Protein AF-A0A7C1V173-F1 (afdb_monomer_lite)

pLDDT: mean 84.06, std 14.52, range [55.88, 98.38]

Secondary structure (DSSP, 8-state):
-HHHHHHHHHHHHHHHHHHHHHHHSSS--GGGG-------------PPP------PPPPPHHHHHHHHHHHH--PPP--HHHHHHHHH---TT--S-S-TT-S--PPTT-EEEEEEEETTTTEEEEEEEEEEEE-SS-EEEEETT----HHHHHHHH--

Structure (mmCIF, N/CA/C/O backbone):
data_AF-A0A7C1V173-F1
#
_entry.id   AF-A0A7C1V173-F1
#
loop_
_atom_site.group_PDB
_atom_site.id
_atom_site.type_symbol
_atom_site.label_atom_id
_atom_site.label_alt_id
_atom_site.label_comp_id
_atom_site.label_asym_id
_atom_site.label_entity_id
_atom_site.label_seq_id
_atom_site.pdbx_PDB_ins_code
_atom_site.Cartn_x
_atom_site.Cartn_y
_atom_site.Cartn_z
_atom_site.occupancy
_atom_site.B_iso_or_equiv
_atom_site.auth_seq_id
_atom_site.auth_comp_id
_atom_site.auth_asym_id
_atom_site.auth_atom_id
_atom_site.pdbx_PDB_model_num
ATOM 1 N N . MET A 1 1 ? 77.952 -11.961 24.320 1.00 55.88 1 MET A N 1
ATOM 2 C CA . MET A 1 1 ? 77.661 -13.359 24.727 1.00 55.88 1 MET A CA 1
ATOM 3 C C . MET A 1 1 ? 76.974 -13.502 26.095 1.00 55.88 1 MET A C 1
ATOM 5 O O . MET A 1 1 ? 76.261 -14.477 26.267 1.00 55.88 1 MET A O 1
ATOM 9 N N . LYS A 1 2 ? 77.103 -12.564 27.054 1.00 56.09 2 LYS A N 1
ATOM 10 C CA . LYS A 1 2 ? 76.486 -12.698 28.398 1.00 56.09 2 LYS A CA 1
ATOM 11 C C . LYS A 1 2 ? 74.969 -12.412 28.459 1.00 56.09 2 LYS A C 1
ATOM 13 O O . LYS A 1 2 ? 74.276 -13.028 29.256 1.00 56.09 2 LYS A O 1
ATOM 18 N N . ALA A 1 3 ? 74.435 -11.548 27.589 1.00 58.59 3 ALA A N 1
ATOM 19 C CA . ALA A 1 3 ? 73.012 -11.173 27.605 1.00 58.59 3 ALA A CA 1
ATOM 20 C C . ALA A 1 3 ? 72.061 -12.292 27.122 1.00 58.59 3 ALA A C 1
ATOM 22 O O . ALA A 1 3 ? 70.996 -12.487 27.697 1.00 58.59 3 ALA A O 1
ATOM 23 N N . SER A 1 4 ? 72.466 -13.083 26.120 1.00 57.84 4 SER A N 1
ATOM 24 C CA . SER A 1 4 ? 71.651 -14.195 25.596 1.00 57.84 4 SER A CA 1
ATOM 25 C C . SER A 1 4 ? 71.553 -15.373 26.573 1.00 57.84 4 SER A C 1
ATOM 27 O O . SER A 1 4 ? 70.534 -16.058 26.604 1.00 57.84 4 SER A O 1
ATOM 29 N N . ALA A 1 5 ? 72.591 -15.602 27.384 1.00 64.06 5 ALA A N 1
ATOM 30 C CA . ALA A 1 5 ? 72.581 -16.622 28.434 1.00 64.06 5 ALA A CA 1
ATOM 31 C C . ALA A 1 5 ? 71.683 -16.215 29.618 1.00 64.06 5 ALA A C 1
ATOM 33 O O . ALA A 1 5 ? 70.994 -17.049 30.192 1.00 64.06 5 ALA A O 1
ATOM 34 N N . PHE A 1 6 ? 71.630 -14.919 29.944 1.00 69.94 6 PHE A N 1
ATOM 35 C CA . PHE A 1 6 ? 70.730 -14.398 30.976 1.00 69.94 6 PHE A CA 1
ATOM 36 C C . PHE A 1 6 ? 69.257 -14.448 30.554 1.00 69.94 6 PHE A C 1
ATOM 38 O O . PHE A 1 6 ? 68.409 -14.842 31.348 1.00 69.94 6 PHE A O 1
ATOM 45 N N . LEU A 1 7 ? 68.951 -14.104 29.300 1.00 68.75 7 LEU A N 1
ATOM 46 C CA . LEU A 1 7 ? 67.581 -14.153 28.777 1.00 68.75 7 LEU A CA 1
ATOM 47 C C . LEU A 1 7 ? 67.040 -15.585 28.678 1.00 68.75 7 LEU A C 1
ATOM 49 O O . LEU A 1 7 ? 65.879 -15.826 28.997 1.00 68.75 7 LEU A O 1
ATOM 53 N N . THR A 1 8 ? 67.884 -16.546 28.298 1.00 75.19 8 THR A N 1
ATOM 54 C CA . THR A 1 8 ? 67.498 -17.966 28.261 1.00 75.19 8 THR A CA 1
ATOM 55 C C . THR A 1 8 ? 67.319 -18.546 29.663 1.00 75.19 8 THR A C 1
ATOM 57 O O . THR A 1 8 ? 66.333 -19.238 29.903 1.00 75.19 8 THR A O 1
ATOM 60 N N . ALA A 1 9 ? 68.186 -18.199 30.620 1.00 76.75 9 ALA A N 1
ATOM 61 C CA . ALA A 1 9 ? 68.016 -18.600 32.017 1.00 76.75 9 ALA A CA 1
ATOM 62 C C . ALA A 1 9 ? 66.721 -18.038 32.636 1.00 76.75 9 ALA A C 1
ATOM 64 O O . ALA A 1 9 ? 66.019 -18.752 33.351 1.00 76.75 9 ALA A O 1
ATOM 65 N N . LEU A 1 10 ? 66.367 -16.787 32.322 1.00 77.31 10 LEU A N 1
ATOM 66 C CA . LEU A 1 10 ? 65.161 -16.141 32.843 1.00 77.31 10 LEU A CA 1
ATOM 67 C C . LEU A 1 10 ? 63.877 -16.714 32.221 1.00 77.31 10 LEU A C 1
ATOM 69 O O . LEU A 1 10 ? 62.883 -16.888 32.922 1.00 77.31 10 LEU A O 1
ATOM 73 N N . ALA A 1 11 ? 63.918 -17.082 30.937 1.00 77.44 11 ALA A N 1
ATOM 74 C CA . ALA A 1 11 ? 62.809 -17.754 30.262 1.00 77.44 11 ALA A CA 1
ATOM 75 C C . ALA A 1 11 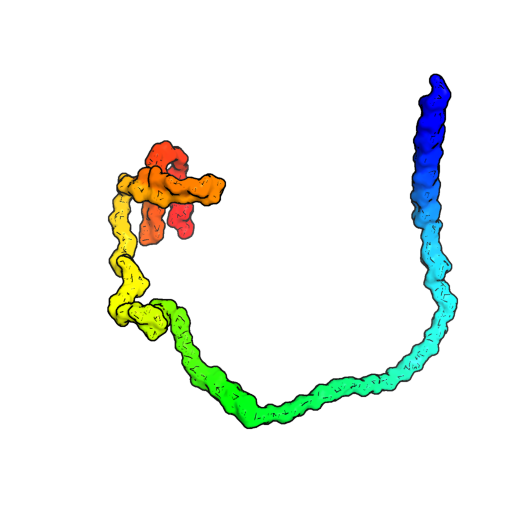? 62.565 -19.173 30.809 1.00 77.44 11 ALA A C 1
ATOM 77 O O . ALA A 1 11 ? 61.418 -19.553 31.036 1.00 77.44 11 ALA A O 1
ATOM 78 N N . ILE A 1 12 ? 63.630 -19.938 31.079 1.00 78.25 12 ILE A N 1
ATOM 79 C CA . ILE A 1 12 ? 63.520 -21.284 31.667 1.00 78.25 12 ILE A CA 1
ATOM 80 C C . ILE A 1 12 ? 62.986 -21.204 33.104 1.00 78.25 12 ILE A C 1
ATOM 82 O O . ILE A 1 12 ? 62.131 -22.005 33.472 1.00 78.25 12 ILE A O 1
ATOM 86 N N . LEU A 1 13 ? 63.422 -20.214 33.893 1.00 75.00 13 LEU A N 1
ATOM 87 C CA . LEU A 1 13 ? 62.926 -19.987 35.255 1.00 75.00 13 LEU A CA 1
ATOM 88 C C . LEU A 1 13 ? 61.426 -19.654 35.282 1.00 75.00 13 LEU A C 1
ATOM 90 O O . LEU A 1 13 ? 60.698 -20.150 36.137 1.00 75.00 13 LEU A O 1
ATOM 94 N N . PHE A 1 14 ? 60.950 -18.839 34.337 1.00 71.88 14 PHE A N 1
ATOM 95 C CA . PHE A 1 14 ? 59.524 -18.523 34.231 1.00 71.88 14 PHE A CA 1
ATOM 96 C C . PHE A 1 14 ? 58.690 -19.741 33.818 1.00 71.88 14 PHE A C 1
ATOM 98 O O . PHE A 1 14 ? 57.596 -19.944 34.345 1.00 71.88 14 PHE A O 1
ATOM 105 N N . LEU A 1 15 ? 59.216 -20.579 32.919 1.00 71.81 15 LEU A N 1
ATOM 106 C CA . LEU A 1 15 ? 58.528 -21.784 32.456 1.00 71.81 15 LEU A CA 1
ATOM 107 C C . LEU A 1 15 ? 58.409 -22.842 33.568 1.00 71.81 15 LEU A C 1
ATOM 109 O O . LEU A 1 15 ? 57.380 -23.506 33.682 1.00 71.81 15 LEU A O 1
ATOM 113 N N . THR A 1 16 ? 59.433 -22.983 34.418 1.00 68.81 16 THR A N 1
ATOM 114 C CA . THR A 1 16 ? 59.406 -23.918 35.554 1.00 68.81 16 THR A CA 1
ATOM 115 C C . THR A 1 16 ? 58.534 -23.414 36.702 1.00 68.81 16 THR A C 1
ATOM 117 O O . THR A 1 16 ? 57.807 -24.218 37.285 1.00 68.81 16 THR A O 1
ATOM 120 N N . LEU A 1 17 ? 58.514 -22.103 36.983 1.00 70.12 17 LEU A N 1
ATOM 121 C CA . LEU A 1 17 ? 57.585 -21.518 37.961 1.00 70.12 17 LEU A CA 1
ATOM 122 C C . LEU A 1 17 ? 56.121 -21.681 37.530 1.00 70.12 17 LEU A C 1
ATOM 124 O O . LEU A 1 17 ? 55.285 -22.065 38.345 1.00 70.12 17 LEU A O 1
ATOM 128 N N . ALA A 1 18 ? 55.818 -21.453 36.248 1.00 70.56 18 ALA A N 1
ATOM 129 C CA . ALA A 1 18 ? 54.473 -21.645 35.708 1.00 70.56 18 ALA A CA 1
ATOM 130 C C . ALA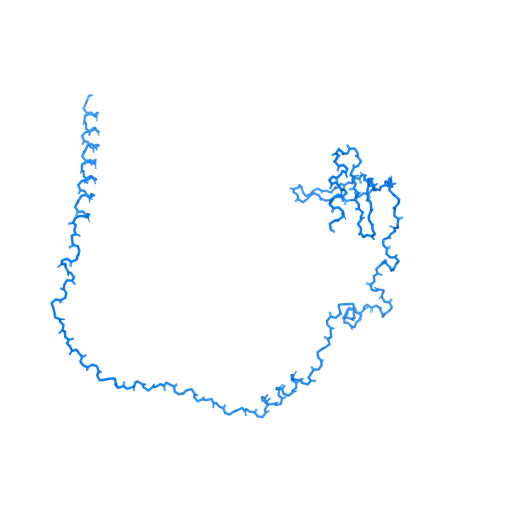 A 1 18 ? 54.028 -23.119 35.785 1.00 70.56 18 ALA A C 1
ATOM 132 O O . ALA A 1 18 ? 52.898 -23.406 36.174 1.00 70.56 18 ALA A O 1
ATOM 133 N N . CYS A 1 19 ? 54.929 -24.062 35.494 1.00 68.31 19 CYS A N 1
ATOM 134 C CA . CYS A 1 19 ? 54.637 -25.498 35.545 1.00 68.31 19 CYS A CA 1
ATOM 135 C C . CYS A 1 19 ? 54.464 -26.030 36.987 1.00 68.31 19 CYS A C 1
ATOM 137 O O . CYS A 1 19 ? 53.582 -26.853 37.251 1.00 68.31 19 CYS A O 1
ATOM 139 N N . CYS A 1 20 ? 55.240 -25.517 37.951 1.00 65.38 20 CYS A N 1
ATOM 140 C CA . CYS A 1 20 ? 55.072 -25.847 39.372 1.00 65.38 20 CYS A CA 1
ATOM 141 C C . CYS A 1 20 ? 53.760 -25.296 39.960 1.00 65.38 20 CYS A C 1
ATOM 143 O O . CYS A 1 20 ? 53.128 -25.972 40.770 1.00 65.38 20 CYS A O 1
ATOM 145 N N . CYS A 1 21 ? 53.296 -24.115 39.533 1.00 61.88 21 CYS A N 1
ATOM 146 C CA . CYS A 1 21 ? 52.018 -23.566 40.001 1.00 61.88 21 CYS A CA 1
ATOM 147 C C . CYS A 1 21 ? 50.799 -24.372 39.515 1.00 61.88 21 CYS A C 1
ATOM 149 O O . CYS A 1 21 ? 49.826 -24.505 40.255 1.00 61.88 21 CYS A O 1
ATOM 151 N N . CYS A 1 22 ? 50.846 -24.958 38.315 1.00 59.44 22 CYS A N 1
ATOM 152 C CA . CYS A 1 22 ? 49.721 -25.732 37.772 1.00 59.44 22 CYS A CA 1
ATOM 153 C C . CYS A 1 22 ? 49.567 -27.133 38.392 1.00 59.44 22 CYS A C 1
ATOM 155 O O . CYS A 1 22 ? 48.470 -27.691 38.379 1.00 59.44 22 CYS A O 1
ATOM 157 N N . THR A 1 23 ? 50.637 -27.707 38.945 1.00 60.03 23 THR A N 1
ATOM 158 C CA . THR A 1 23 ? 50.619 -29.063 39.529 1.00 60.03 23 THR A CA 1
ATOM 159 C C . THR A 1 23 ? 50.309 -29.077 41.027 1.00 60.03 23 THR A C 1
ATOM 161 O O . THR A 1 23 ? 49.778 -30.070 41.524 1.00 60.03 23 THR A O 1
ATOM 164 N N . TRP A 1 24 ? 50.577 -27.978 41.742 1.00 57.09 24 TRP A N 1
ATOM 165 C CA . TRP A 1 24 ? 50.280 -27.853 43.176 1.00 57.09 24 TRP A CA 1
ATOM 166 C C . TRP A 1 24 ? 48.824 -27.467 43.475 1.00 57.09 24 TRP A C 1
ATOM 168 O O . TRP A 1 24 ? 48.275 -27.920 44.473 1.00 57.09 24 TRP A O 1
ATOM 178 N N . LEU A 1 25 ? 48.170 -26.680 42.613 1.00 56.31 25 LEU A N 1
ATOM 179 C CA . LEU A 1 25 ? 46.776 -26.257 42.831 1.00 56.31 25 LEU A CA 1
ATOM 180 C C . LEU A 1 25 ? 45.730 -27.294 42.394 1.00 56.31 25 LEU A C 1
ATOM 182 O O . LEU A 1 25 ? 44.584 -27.211 42.818 1.00 56.31 25 LEU A O 1
ATOM 186 N N . THR A 1 26 ? 46.102 -28.274 41.566 1.00 57.25 26 THR A N 1
ATOM 187 C CA . THR A 1 26 ? 45.173 -29.293 41.039 1.00 57.25 26 THR A CA 1
ATOM 188 C C . THR A 1 26 ? 45.124 -30.578 41.866 1.00 57.25 26 THR A C 1
ATOM 190 O O . THR A 1 26 ? 44.193 -31.357 41.703 1.00 57.25 26 THR A O 1
ATOM 193 N N . ASN A 1 27 ? 46.082 -30.787 42.776 1.00 59.84 27 ASN A N 1
ATOM 194 C CA . ASN A 1 27 ? 46.104 -31.917 43.717 1.00 59.84 27 ASN A CA 1
ATOM 195 C C . ASN A 1 27 ? 45.810 -31.494 45.165 1.00 59.84 27 ASN A C 1
ATOM 197 O O . ASN A 1 27 ? 46.096 -32.237 46.105 1.00 59.84 27 ASN A O 1
ATOM 201 N N . PHE A 1 28 ? 45.266 -30.292 45.366 1.00 61.50 28 PHE A N 1
ATOM 202 C CA . PHE A 1 28 ? 44.767 -29.890 46.672 1.00 61.50 28 PHE A CA 1
ATOM 203 C C . PHE A 1 28 ? 43.387 -30.523 46.871 1.00 61.50 28 PHE A C 1
ATOM 205 O O . PHE A 1 28 ? 42.387 -30.047 46.336 1.00 61.50 28 PHE A O 1
ATOM 212 N N . ASP A 1 29 ? 43.363 -31.639 47.594 1.00 64.25 29 ASP A N 1
ATOM 213 C CA . ASP A 1 29 ? 42.157 -32.397 47.920 1.00 64.25 29 ASP A CA 1
ATOM 214 C C . ASP A 1 29 ? 41.285 -31.604 48.908 1.00 64.25 29 ASP A C 1
ATOM 216 O O . ASP A 1 29 ? 41.403 -31.722 50.132 1.00 64.25 29 ASP A O 1
ATOM 220 N N . TRP A 1 30 ? 40.460 -30.713 48.352 1.00 56.84 30 TRP A N 1
ATOM 221 C CA . TRP A 1 30 ? 39.591 -29.808 49.103 1.00 56.84 30 TRP A CA 1
ATOM 222 C C . TRP A 1 30 ? 38.540 -30.573 49.919 1.00 56.84 30 TRP A C 1
ATOM 224 O O . TRP A 1 30 ? 38.081 -30.056 50.934 1.00 56.84 30 TRP A O 1
ATOM 234 N N . GLU A 1 31 ? 38.206 -31.814 49.543 1.00 59.50 31 GLU A N 1
ATOM 235 C CA . GLU A 1 31 ? 37.186 -32.623 50.222 1.00 59.50 31 GLU A CA 1
ATOM 236 C C . GLU A 1 31 ? 37.616 -33.079 51.621 1.00 59.50 31 GLU A C 1
ATOM 238 O O . GLU A 1 31 ? 36.787 -33.168 52.524 1.00 59.50 31 GLU A O 1
ATOM 243 N N . ARG A 1 32 ? 38.923 -33.238 51.867 1.00 62.16 32 ARG A N 1
ATOM 244 C CA . ARG A 1 32 ? 39.448 -33.595 53.196 1.00 62.16 32 ARG A CA 1
ATOM 245 C C . ARG A 1 32 ? 39.289 -32.482 54.238 1.00 62.16 32 ARG A C 1
ATOM 247 O O . ARG A 1 32 ? 39.319 -32.753 55.436 1.00 62.16 32 ARG A O 1
ATOM 254 N N . PHE A 1 33 ? 39.145 -31.229 53.805 1.00 60.06 33 PHE A N 1
ATOM 255 C CA . PHE A 1 33 ? 38.960 -30.082 54.701 1.00 60.06 33 PHE A CA 1
ATOM 256 C C . PHE A 1 33 ? 37.493 -29.825 55.066 1.00 60.06 33 PHE A C 1
ATOM 258 O O . PHE A 1 33 ? 37.234 -29.018 55.958 1.00 60.06 33 PHE A O 1
ATOM 265 N N . VAL A 1 34 ? 36.547 -30.491 54.392 1.00 59.75 34 VAL A N 1
ATOM 266 C CA . VAL A 1 34 ? 35.103 -30.256 54.556 1.00 59.75 34 VAL A CA 1
ATOM 267 C C . VAL A 1 34 ? 34.360 -31.443 55.158 1.00 59.75 34 VAL A C 1
ATOM 269 O O . VAL A 1 34 ? 33.135 -31.450 55.113 1.00 59.75 34 VAL A O 1
ATOM 272 N N . GLU A 1 35 ? 35.043 -32.418 55.768 1.00 61.03 35 GLU A N 1
ATOM 273 C CA . GLU A 1 35 ? 34.351 -33.339 56.673 1.00 61.03 35 GLU A CA 1
ATOM 274 C C . GLU A 1 35 ? 33.903 -32.557 57.917 1.00 61.03 35 GLU A C 1
ATOM 276 O O . GLU A 1 35 ? 34.747 -32.144 58.724 1.00 61.03 35 GLU A O 1
ATOM 281 N N . PRO A 1 36 ? 32.593 -32.336 58.127 1.00 59.50 36 PRO A N 1
ATOM 282 C CA . PRO A 1 36 ? 32.139 -31.756 59.366 1.00 59.50 36 PRO A CA 1
ATOM 283 C C . PRO A 1 36 ? 32.136 -32.884 60.400 1.00 59.50 36 PRO A C 1
ATOM 285 O O . PRO A 1 36 ? 31.208 -33.688 60.481 1.00 59.50 36 PRO A O 1
ATOM 288 N N . LEU A 1 37 ? 33.181 -32.948 61.224 1.00 60.00 37 LEU A N 1
ATOM 289 C CA . LEU A 1 37 ? 33.044 -33.537 62.550 1.00 60.00 37 LEU A CA 1
ATOM 290 C C . LEU A 1 37 ? 32.055 -32.650 63.307 1.00 60.00 37 LEU A C 1
ATOM 292 O O . LEU A 1 37 ? 32.391 -31.515 63.628 1.00 60.00 37 LEU A O 1
ATOM 296 N N . VAL A 1 38 ? 30.861 -33.198 63.550 1.00 58.12 38 VAL A N 1
ATOM 297 C CA . VAL A 1 38 ? 29.767 -32.749 64.433 1.00 58.12 38 VAL A CA 1
ATOM 298 C C . VAL A 1 38 ? 28.451 -32.657 63.651 1.00 58.12 38 VAL A C 1
ATOM 300 O O . VAL A 1 38 ? 28.069 -31.628 63.102 1.00 58.12 38 VAL A O 1
ATOM 303 N N . THR A 1 39 ? 27.696 -33.750 63.680 1.00 56.44 39 THR A N 1
ATOM 304 C CA . THR A 1 39 ? 26.243 -33.726 63.503 1.00 56.44 39 THR A CA 1
ATOM 305 C C . THR A 1 39 ? 25.635 -33.239 64.822 1.00 56.44 39 THR A C 1
ATOM 307 O O . THR A 1 39 ? 25.417 -34.027 65.741 1.00 56.44 39 THR A O 1
ATOM 310 N N . VAL A 1 40 ? 25.395 -31.929 64.959 1.00 58.31 40 VAL A N 1
ATOM 311 C CA . VAL A 1 40 ? 24.459 -31.443 65.985 1.00 58.31 40 VAL A CA 1
ATOM 312 C C . VAL A 1 40 ? 23.065 -31.791 65.481 1.00 58.31 40 VAL A C 1
ATOM 314 O O . VAL A 1 40 ? 22.608 -31.232 64.488 1.00 58.31 40 VAL A O 1
ATOM 317 N N . VAL A 1 41 ? 22.384 -32.719 66.147 1.00 63.53 41 VAL A N 1
ATOM 318 C CA . VAL A 1 41 ? 20.939 -32.880 65.967 1.00 63.53 41 VAL A CA 1
ATOM 319 C C . VAL A 1 41 ? 20.288 -31.695 66.674 1.00 63.53 41 VAL A C 1
ATOM 321 O O . VAL A 1 41 ? 20.053 -31.731 67.880 1.00 63.53 41 VAL A O 1
ATOM 324 N N . VAL A 1 42 ? 20.088 -30.600 65.940 1.00 63.66 42 VAL A N 1
ATOM 325 C CA . VAL A 1 42 ? 19.217 -29.509 66.378 1.00 63.66 42 VAL A CA 1
ATOM 326 C C . VAL A 1 42 ? 17.797 -29.978 66.101 1.00 63.66 42 VAL A C 1
ATOM 328 O O . VAL A 1 42 ? 17.371 -30.063 64.953 1.00 63.66 42 VAL A O 1
ATOM 331 N N . GLU A 1 43 ? 17.078 -30.349 67.152 1.00 63.31 43 GLU A N 1
ATOM 332 C CA . GLU A 1 43 ? 15.641 -30.573 67.065 1.00 63.31 43 GLU A CA 1
ATOM 333 C C . GLU A 1 43 ? 14.975 -29.196 66.913 1.00 63.31 43 GLU A C 1
ATOM 335 O O . GLU A 1 43 ? 14.736 -28.482 67.889 1.00 63.31 43 GLU A O 1
ATOM 340 N N . GLU A 1 44 ? 14.771 -28.764 65.665 1.00 59.53 44 GLU A N 1
ATOM 341 C CA . GLU A 1 44 ? 14.050 -27.532 65.360 1.00 59.53 44 GLU A CA 1
ATOM 342 C C . GLU A 1 44 ? 12.591 -27.686 65.798 1.00 59.53 44 GLU A C 1
ATOM 344 O O . GLU A 1 44 ? 11.747 -28.240 65.096 1.00 59.53 44 GLU A O 1
ATOM 349 N N . THR A 1 45 ? 12.271 -27.170 66.983 1.00 63.22 45 THR A N 1
ATOM 350 C CA . THR A 1 45 ? 10.882 -26.887 67.335 1.00 63.22 45 THR A CA 1
ATOM 351 C C . THR A 1 45 ? 10.448 -25.695 66.489 1.00 63.22 45 THR A C 1
ATOM 353 O O . THR A 1 45 ? 10.751 -24.549 66.823 1.00 63.22 45 THR A O 1
ATOM 356 N N . THR A 1 46 ? 9.763 -25.960 65.374 1.00 58.12 46 THR A N 1
ATOM 357 C CA . THR A 1 46 ? 9.163 -24.939 64.508 1.00 58.12 46 THR A CA 1
ATOM 358 C C . THR A 1 46 ? 8.112 -24.156 65.296 1.00 58.12 46 THR A C 1
ATOM 360 O O . THR A 1 46 ? 6.932 -24.511 65.316 1.00 58.12 46 THR A O 1
ATOM 363 N N . THR A 1 47 ? 8.524 -23.091 65.980 1.00 70.12 47 THR A N 1
ATOM 364 C CA . THR A 1 47 ? 7.582 -22.064 66.428 1.00 70.12 47 THR A CA 1
ATOM 365 C C . THR A 1 47 ? 7.150 -21.318 65.168 1.00 70.12 47 THR A C 1
ATOM 367 O O . THR A 1 47 ? 8.019 -20.748 64.508 1.00 70.12 47 THR A O 1
ATOM 370 N N . PRO A 1 48 ? 5.866 -21.354 64.769 1.00 69.00 48 PRO A N 1
ATOM 371 C CA . PRO A 1 48 ? 5.433 -20.662 63.566 1.00 69.00 48 PRO A CA 1
ATOM 372 C C . PRO A 1 48 ? 5.684 -19.162 63.741 1.00 69.00 48 PRO A C 1
ATOM 374 O O . PRO A 1 48 ? 5.148 -18.533 64.654 1.00 69.00 48 PRO A O 1
ATOM 377 N N . GLU A 1 49 ? 6.522 -18.599 62.874 1.00 73.44 49 GLU A N 1
ATOM 378 C CA . GLU A 1 49 ? 6.688 -17.155 62.753 1.00 73.44 49 GLU A CA 1
ATOM 379 C C . GLU A 1 49 ? 5.326 -16.557 62.358 1.00 73.44 49 GLU A C 1
ATOM 381 O O . GLU A 1 49 ? 4.659 -17.106 61.469 1.00 73.44 49 GLU A O 1
ATOM 386 N N . PRO A 1 50 ? 4.842 -15.493 63.029 1.00 72.56 50 PRO A N 1
ATOM 387 C CA . PRO A 1 50 ? 3.541 -14.923 62.716 1.00 72.56 50 PRO A CA 1
ATOM 388 C C . PRO A 1 50 ? 3.547 -14.455 61.262 1.00 72.56 50 PRO A C 1
ATOM 390 O O . PRO A 1 50 ? 4.213 -13.486 60.904 1.00 72.56 50 PRO A O 1
ATOM 393 N N . THR A 1 51 ? 2.801 -15.161 60.413 1.00 76.44 51 THR A N 1
ATOM 394 C CA . THR A 1 51 ? 2.604 -14.760 59.022 1.00 76.44 51 THR A CA 1
ATOM 395 C C . THR A 1 51 ? 1.974 -13.368 59.029 1.00 76.44 51 THR A C 1
ATOM 397 O O . THR A 1 51 ? 0.937 -13.198 59.679 1.00 76.44 51 THR A O 1
ATOM 400 N N . PRO A 1 52 ? 2.558 -12.360 58.353 1.00 75.62 52 PRO A N 1
ATOM 401 C CA . PRO A 1 52 ? 1.956 -11.039 58.292 1.00 75.62 52 PRO A CA 1
ATOM 402 C C . PRO A 1 52 ? 0.564 -11.162 57.668 1.00 75.62 52 PRO A C 1
ATOM 404 O O . PRO A 1 52 ? 0.411 -11.502 56.494 1.00 75.62 52 PRO A O 1
ATOM 407 N N . VAL A 1 53 ? -0.466 -10.919 58.477 1.00 77.06 53 VAL A N 1
ATOM 408 C CA . VAL A 1 53 ? -1.846 -10.875 58.004 1.00 77.06 53 VAL A CA 1
ATOM 409 C C . VAL A 1 53 ? -2.010 -9.558 57.259 1.00 77.06 53 VAL A C 1
ATOM 411 O O . VAL A 1 53 ? -1.989 -8.484 57.856 1.00 77.06 53 VAL A O 1
ATOM 414 N N . VAL A 1 54 ? -2.144 -9.638 55.936 1.00 78.50 54 VAL A N 1
ATOM 415 C CA . VAL A 1 54 ? -2.497 -8.483 55.109 1.00 78.50 54 VAL A CA 1
ATOM 416 C C . VAL A 1 54 ? -3.959 -8.147 55.389 1.00 78.50 54 VAL A C 1
ATOM 418 O O . VAL A 1 54 ? -4.870 -8.742 54.810 1.00 78.50 54 VAL A O 1
ATOM 421 N N . THR A 1 55 ? -4.186 -7.206 56.302 1.00 79.50 55 THR A N 1
ATOM 422 C CA . THR A 1 55 ? -5.508 -6.624 56.528 1.00 79.50 55 THR A CA 1
ATOM 423 C C . THR A 1 55 ? -5.870 -5.794 55.303 1.00 79.50 55 THR A C 1
ATOM 425 O O . THR A 1 55 ? -5.278 -4.746 55.056 1.00 79.50 55 THR A O 1
ATOM 428 N N . ARG A 1 56 ? -6.816 -6.287 54.503 1.00 80.12 56 ARG A N 1
ATOM 429 C CA . ARG A 1 56 ? -7.404 -5.512 53.409 1.00 80.12 56 ARG A CA 1
ATOM 430 C C . ARG A 1 56 ? -8.518 -4.657 53.986 1.00 80.12 56 ARG A C 1
ATOM 432 O O . ARG A 1 56 ? -9.395 -5.183 54.671 1.00 80.12 56 ARG A O 1
ATOM 439 N N . GLU A 1 57 ? -8.473 -3.361 53.715 1.00 84.19 57 GLU A N 1
ATOM 440 C CA . GLU A 1 57 ? -9.620 -2.501 53.980 1.00 84.19 57 GLU A CA 1
ATOM 441 C C . GLU A 1 57 ? -10.825 -2.982 53.154 1.00 84.19 57 GLU A C 1
ATOM 443 O O . GLU A 1 57 ? -10.644 -3.524 52.055 1.00 84.19 57 GLU A O 1
ATOM 448 N N . PRO A 1 58 ? -12.053 -2.846 53.682 1.00 85.44 58 PRO A N 1
ATOM 449 C CA . PRO A 1 58 ? -13.249 -3.163 52.919 1.00 85.44 58 PRO A CA 1
ATOM 450 C C . PRO A 1 58 ? -13.313 -2.297 51.656 1.00 85.44 58 PRO A C 1
ATOM 452 O O . PRO A 1 58 ? -12.903 -1.136 51.659 1.00 85.44 58 PRO A O 1
ATOM 455 N N . VAL A 1 59 ? -13.834 -2.870 50.569 1.00 86.62 59 VAL A N 1
ATOM 456 C CA . VAL A 1 59 ? -14.037 -2.146 49.309 1.00 86.62 59 VAL A CA 1
ATO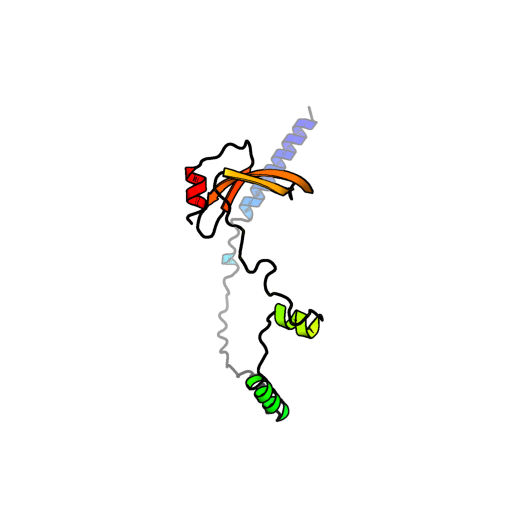M 457 C C . VAL A 1 59 ? -14.959 -0.957 49.578 1.00 86.62 59 VAL A C 1
ATOM 459 O O . VAL A 1 59 ? -16.061 -1.131 50.092 1.00 86.62 59 VAL A O 1
ATOM 462 N N . SER A 1 60 ? -14.484 0.251 49.273 1.00 91.00 60 SER A N 1
ATOM 463 C CA . SER A 1 60 ? -15.285 1.471 49.420 1.00 91.00 60 SER A CA 1
ATOM 464 C C . SER A 1 60 ? -16.412 1.524 48.387 1.00 91.00 60 SER A C 1
ATOM 466 O O . SER A 1 60 ? -16.251 1.023 47.274 1.00 91.00 60 SER A O 1
ATOM 468 N N . ASP A 1 61 ? -17.506 2.213 48.705 1.00 92.19 61 ASP A N 1
ATOM 469 C CA . ASP A 1 61 ? -18.625 2.411 47.772 1.00 92.19 61 ASP A CA 1
ATOM 470 C C . ASP A 1 61 ? -18.164 3.051 46.447 1.00 92.19 61 ASP A C 1
ATOM 472 O O . ASP A 1 61 ? -18.570 2.621 45.370 1.00 92.19 61 ASP A O 1
ATOM 476 N N . THR A 1 62 ? -17.214 3.993 46.507 1.00 92.19 62 THR A N 1
ATOM 477 C CA . THR A 1 62 ? -16.606 4.630 45.324 1.00 92.19 62 THR A CA 1
ATOM 478 C C . THR A 1 62 ? -15.897 3.630 44.408 1.00 92.19 62 THR A C 1
ATOM 480 O O . THR A 1 62 ? -15.906 3.796 43.187 1.00 92.19 62 THR A O 1
ATOM 483 N N . ALA A 1 63 ? -15.274 2.588 44.967 1.00 92.12 63 ALA A N 1
ATOM 484 C CA . ALA A 1 63 ? -14.619 1.556 44.168 1.00 92.12 63 ALA A CA 1
ATOM 485 C C . ALA A 1 63 ? -15.654 0.716 43.401 1.00 92.12 63 ALA A C 1
ATOM 487 O O . ALA A 1 63 ? -15.480 0.504 42.203 1.00 92.12 63 ALA A O 1
ATOM 488 N N . THR A 1 64 ? -16.759 0.338 44.050 1.00 93.81 64 THR A N 1
ATOM 489 C CA . THR A 1 64 ? -17.878 -0.394 43.428 1.00 93.81 64 THR A CA 1
ATOM 490 C C . THR A 1 64 ? -18.575 0.434 42.340 1.00 93.81 64 THR A C 1
ATOM 492 O O . THR A 1 64 ? -18.899 -0.076 41.266 1.00 93.81 64 THR A O 1
ATOM 495 N N . GLU A 1 65 ? -18.774 1.735 42.578 1.00 95.50 65 GLU A N 1
ATOM 496 C CA . GLU A 1 65 ? -19.313 2.664 41.574 1.00 95.50 65 GLU A CA 1
ATOM 497 C C . GLU A 1 65 ? -18.379 2.799 40.365 1.00 95.50 65 GLU A C 1
ATOM 499 O O . GLU A 1 65 ? -18.832 2.783 39.219 1.00 95.50 65 GLU A O 1
ATOM 504 N N . THR A 1 66 ? -17.068 2.895 40.607 1.00 95.50 66 THR A N 1
ATOM 505 C CA . THR A 1 66 ? -16.061 2.991 39.541 1.00 95.50 66 THR A CA 1
ATOM 506 C C . THR A 1 66 ? -16.010 1.711 38.710 1.00 95.50 66 THR A C 1
ATOM 508 O O . THR A 1 66 ? -15.970 1.791 37.486 1.00 95.50 66 THR A O 1
ATOM 511 N N . GLU A 1 67 ? -16.045 0.539 39.347 1.00 95.00 67 GLU A N 1
ATOM 512 C CA . GLU A 1 67 ? -16.112 -0.756 38.661 1.00 95.00 67 GLU A CA 1
ATOM 513 C C . GLU A 1 67 ? -17.353 -0.835 37.767 1.00 95.00 67 GLU A C 1
ATOM 515 O O . GLU A 1 67 ? -17.227 -1.053 36.563 1.00 95.00 67 GLU A O 1
ATOM 520 N N . THR A 1 68 ? -18.528 -0.512 38.314 1.00 96.19 68 THR A N 1
ATOM 521 C CA . THR A 1 68 ? -19.786 -0.478 37.550 1.00 96.19 68 THR A CA 1
ATOM 522 C C . THR A 1 68 ? -19.687 0.466 36.348 1.00 96.19 68 THR A C 1
ATOM 524 O O . THR A 1 68 ? -20.142 0.142 35.248 1.00 96.19 68 THR A O 1
ATOM 527 N N . LEU A 1 69 ? -19.074 1.641 36.520 1.00 96.00 69 LEU A N 1
ATOM 528 C CA . LEU A 1 69 ? -18.887 2.605 35.437 1.00 96.00 69 LEU A CA 1
ATOM 529 C C . LEU A 1 69 ? -17.955 2.072 34.343 1.00 96.00 69 LEU A C 1
ATOM 531 O O . LEU A 1 69 ? -18.211 2.307 33.162 1.00 96.00 69 LEU A O 1
ATOM 535 N N . LEU A 1 70 ? -16.884 1.371 34.717 1.00 94.50 70 LEU A N 1
ATOM 536 C CA . LEU A 1 70 ? -15.945 0.769 33.771 1.00 94.50 70 LEU A CA 1
ATOM 537 C C . LEU A 1 70 ? -16.579 -0.402 33.012 1.00 94.50 70 LEU A C 1
ATOM 539 O O . LEU A 1 70 ? -16.375 -0.511 31.806 1.00 94.50 70 LEU A O 1
ATOM 543 N N . GLU A 1 71 ? -17.380 -1.231 33.683 1.00 95.38 71 GLU A N 1
ATOM 544 C CA . GLU A 1 71 ? -18.088 -2.362 33.069 1.00 95.38 71 GLU A CA 1
ATOM 545 C C . GLU A 1 71 ? -19.190 -1.918 32.100 1.00 95.38 71 GLU A C 1
ATOM 547 O O . GLU A 1 71 ? -19.433 -2.567 31.082 1.00 95.38 71 GLU A O 1
ATOM 552 N N . THR A 1 72 ? -19.863 -0.806 32.403 1.00 96.06 72 THR A N 1
ATOM 553 C CA . THR A 1 72 ? -21.000 -0.305 31.611 1.00 96.06 72 THR A CA 1
ATOM 554 C C . THR A 1 72 ? -20.612 0.755 30.581 1.00 96.06 72 THR A C 1
ATOM 556 O O . THR A 1 72 ? -21.409 1.086 29.698 1.00 96.06 72 THR A O 1
ATOM 559 N N . THR A 1 73 ? -19.389 1.283 30.653 1.00 94.81 73 THR A N 1
ATOM 560 C CA . THR A 1 73 ? -18.881 2.271 29.700 1.00 94.81 73 THR A CA 1
ATOM 561 C C . THR A 1 73 ? -18.712 1.655 28.316 1.00 94.81 73 THR A C 1
ATOM 563 O O . THR A 1 73 ? -17.910 0.751 28.088 1.00 94.81 73 THR A O 1
ATOM 566 N N . VAL A 1 74 ? -19.423 2.216 27.339 1.00 91.56 74 VAL A N 1
ATOM 567 C CA . VAL A 1 74 ? -19.208 1.904 25.925 1.00 91.56 74 VAL A CA 1
ATOM 568 C C . VAL A 1 74 ? -18.007 2.707 25.428 1.00 91.56 74 VAL A C 1
ATOM 570 O O . VAL A 1 74 ? -18.110 3.908 25.175 1.00 91.56 74 VAL A O 1
ATOM 573 N N . VAL A 1 75 ? -16.857 2.045 25.280 1.00 87.00 75 VAL A N 1
ATOM 574 C CA . VAL A 1 75 ? -15.664 2.662 24.684 1.00 87.00 75 VAL A CA 1
ATOM 575 C C . VAL A 1 75 ? -15.851 2.746 23.164 1.00 87.00 75 VAL A C 1
ATOM 577 O O . VAL A 1 75 ? -16.021 1.711 22.515 1.00 87.00 75 VAL A O 1
ATOM 580 N N . PRO A 1 76 ? -15.816 3.947 22.558 1.00 82.62 76 PRO A N 1
ATOM 581 C CA . PRO A 1 76 ? -15.964 4.079 21.115 1.00 82.62 76 PRO A CA 1
ATOM 582 C C . PRO A 1 76 ? -14.786 3.436 20.373 1.00 82.62 76 PRO A C 1
ATOM 584 O O . PRO A 1 76 ? -13.636 3.488 20.818 1.00 82.62 7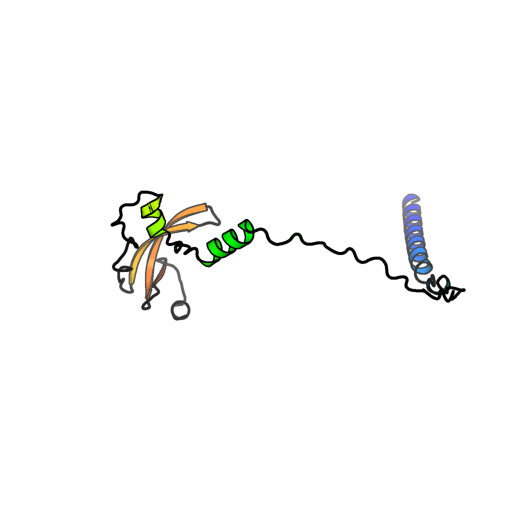6 PRO A O 1
ATOM 587 N N . VAL A 1 77 ? -15.067 2.867 19.198 1.00 87.25 77 VAL A N 1
ATOM 588 C CA . VAL A 1 77 ? -14.041 2.309 18.308 1.00 87.25 77 VAL A CA 1
ATOM 589 C C . VAL A 1 77 ? -13.074 3.414 17.884 1.00 87.25 77 VAL A C 1
ATOM 591 O O . VAL A 1 77 ? -13.488 4.500 17.480 1.00 87.25 77 VAL A O 1
ATOM 594 N N . ARG A 1 78 ? -11.768 3.128 17.937 1.00 90.75 78 ARG A N 1
ATOM 595 C CA . ARG A 1 78 ? -10.705 4.033 17.474 1.00 90.75 78 ARG A CA 1
ATOM 596 C C . ARG A 1 78 ? -10.615 4.043 15.941 1.00 90.75 78 ARG A C 1
ATOM 598 O O . ARG A 1 78 ? -9.605 3.632 15.374 1.00 90.75 78 ARG A O 1
ATOM 605 N N . ASP A 1 79 ? -11.672 4.493 15.271 1.00 92.62 79 ASP A N 1
ATOM 606 C CA . ASP A 1 79 ? -11.641 4.767 13.832 1.00 92.62 79 ASP A CA 1
ATOM 607 C C . ASP A 1 79 ? -10.921 6.104 13.602 1.00 92.62 79 ASP A C 1
ATOM 609 O O . ASP A 1 79 ? -11.435 7.173 13.922 1.00 92.62 79 ASP A O 1
ATOM 613 N N . LEU A 1 80 ? -9.700 6.047 13.067 1.00 93.62 80 LEU A N 1
ATOM 614 C CA . LEU A 1 80 ? -8.880 7.240 12.840 1.00 93.62 80 LEU A CA 1
ATOM 615 C C . LEU A 1 80 ? -9.527 8.230 11.862 1.00 93.62 80 LEU A C 1
ATOM 617 O O . LEU A 1 80 ? -9.283 9.429 11.984 1.00 93.62 80 LEU A O 1
ATOM 621 N N . HIS A 1 81 ? -10.344 7.753 10.919 1.00 94.38 81 HIS A N 1
ATOM 622 C CA . HIS A 1 81 ? -11.059 8.615 9.978 1.00 94.38 81 HIS A CA 1
ATOM 623 C C . HIS A 1 81 ? -12.156 9.410 10.697 1.00 94.38 81 HIS A C 1
ATOM 625 O O . HIS A 1 81 ? -12.182 10.636 10.595 1.00 94.38 81 HIS A O 1
ATOM 631 N N . GLU A 1 82 ? -12.979 8.745 11.515 1.00 93.06 82 GLU A N 1
ATOM 632 C CA . GLU A 1 82 ? -14.009 9.408 12.333 1.00 93.06 82 GLU A CA 1
ATOM 633 C C . GLU A 1 82 ? -13.389 10.369 13.349 1.00 93.06 82 GLU A C 1
ATOM 635 O O . GLU A 1 82 ? -13.824 11.513 13.463 1.00 93.06 82 GLU A O 1
ATOM 640 N N . LEU A 1 83 ? -12.319 9.951 14.028 1.00 93.50 83 LEU A N 1
ATOM 641 C CA . LEU A 1 83 ? -11.622 10.799 14.993 1.00 93.50 83 LEU A CA 1
ATOM 642 C C . LEU A 1 83 ? -11.003 12.031 14.330 1.00 93.50 83 LEU A C 1
ATOM 644 O O . LEU A 1 83 ? -10.988 13.104 14.934 1.00 93.50 83 LEU A O 1
ATOM 648 N N . ALA A 1 84 ? -10.498 11.912 13.101 1.00 94.62 84 ALA A N 1
ATOM 649 C CA . ALA A 1 84 ? -9.994 13.062 12.363 1.00 94.62 84 ALA A CA 1
ATOM 650 C C . ALA A 1 84 ? -11.126 14.040 12.009 1.00 94.62 84 ALA A C 1
ATOM 652 O O . ALA A 1 84 ? -10.960 15.249 12.173 1.00 94.62 84 ALA A O 1
ATOM 653 N N . ILE A 1 85 ? -12.297 13.538 11.610 1.00 95.19 85 ILE A N 1
ATOM 654 C CA . ILE A 1 85 ? -13.483 14.374 11.380 1.00 95.19 85 ILE A CA 1
ATOM 655 C C . ILE A 1 85 ? -13.905 15.066 12.685 1.00 95.19 85 ILE A C 1
ATOM 657 O O . ILE A 1 85 ? -13.999 16.291 12.735 1.00 95.19 85 ILE A O 1
ATOM 661 N N . ARG A 1 86 ? -14.078 14.306 13.775 1.00 92.75 86 ARG A N 1
ATOM 662 C CA . ARG A 1 86 ? -14.601 14.817 15.051 1.00 92.75 86 ARG A CA 1
ATOM 663 C C . ARG A 1 86 ? -13.638 15.748 15.786 1.00 92.75 86 ARG A C 1
ATOM 665 O O . ARG A 1 86 ? -14.076 16.719 16.395 1.00 92.75 86 ARG A O 1
ATOM 672 N N . LEU A 1 87 ? -12.344 15.427 15.791 1.00 94.06 87 LEU A N 1
ATOM 673 C CA . LEU A 1 87 ? -11.356 16.063 16.674 1.00 94.06 87 LEU A CA 1
ATOM 674 C C . LEU A 1 87 ? -10.291 16.877 15.929 1.00 94.06 87 LEU A C 1
ATOM 676 O O . LEU A 1 87 ? -9.652 17.728 16.544 1.00 94.06 87 LEU A O 1
ATOM 680 N N . ARG A 1 88 ? -10.058 16.622 14.633 1.00 95.12 88 ARG A N 1
ATOM 681 C CA . ARG A 1 88 ? -9.063 17.352 13.816 1.00 95.12 88 ARG A CA 1
ATOM 682 C C . ARG A 1 88 ? -9.693 18.332 12.824 1.00 95.12 88 ARG A C 1
ATOM 684 O O . ARG A 1 88 ? -8.952 19.003 12.113 1.00 95.12 88 ARG A O 1
ATOM 691 N N . GLY A 1 89 ? -11.023 18.436 12.787 1.00 94.19 89 GLY A N 1
ATOM 692 C CA . GLY A 1 89 ? -11.734 19.373 11.916 1.00 94.19 89 GLY A CA 1
ATOM 693 C C . GLY A 1 89 ? -11.722 18.979 10.438 1.00 94.19 89 GLY A C 1
ATOM 694 O O . GLY A 1 89 ? -11.877 19.848 9.582 1.00 94.19 89 GLY A O 1
ATOM 695 N N . LEU A 1 90 ? -11.524 17.693 10.120 1.00 95.75 90 LEU A N 1
ATOM 696 C CA . LEU A 1 90 ? -11.758 17.202 8.760 1.00 95.75 90 LEU A CA 1
ATOM 697 C C . LEU A 1 90 ? -13.238 17.369 8.396 1.00 95.75 90 LEU A C 1
ATOM 699 O O . LEU A 1 90 ? -14.120 17.207 9.238 1.00 95.75 90 LEU A O 1
ATOM 703 N N . HIS A 1 91 ? -13.515 17.652 7.125 1.00 95.75 91 HIS A N 1
ATOM 704 C CA . HIS A 1 91 ? -14.889 17.746 6.642 1.00 95.75 91 HIS A CA 1
ATOM 705 C C . HIS A 1 91 ? -15.613 16.399 6.796 1.00 95.75 91 HIS A C 1
ATOM 707 O O . HIS A 1 91 ? -15.009 15.350 6.565 1.00 95.75 91 HIS A O 1
ATOM 713 N N . ALA A 1 92 ? -16.906 16.412 7.125 1.00 93.94 92 ALA A N 1
ATOM 714 C CA . ALA A 1 92 ? -17.692 15.184 7.294 1.00 93.94 92 ALA A CA 1
ATOM 715 C C . ALA A 1 92 ? -17.719 14.319 6.020 1.00 93.94 92 ALA A C 1
ATOM 717 O O . ALA A 1 92 ? -17.660 13.096 6.099 1.00 93.94 92 ALA A O 1
ATOM 718 N N . ASP A 1 93 ? -17.703 14.963 4.850 1.00 94.00 93 ASP A N 1
ATOM 719 C CA . ASP A 1 93 ? -17.685 14.285 3.547 1.00 94.00 93 ASP A CA 1
ATOM 720 C C . ASP A 1 93 ? -16.281 13.833 3.105 1.00 94.00 93 ASP A C 1
ATOM 722 O O . ASP A 1 93 ? -16.092 13.457 1.948 1.00 94.00 93 ASP A O 1
ATOM 726 N N . THR A 1 94 ? -15.268 13.890 3.981 1.00 93.81 94 THR A N 1
ATOM 727 C CA . THR A 1 94 ? -13.909 13.452 3.625 1.00 93.81 94 THR A CA 1
ATOM 728 C C . THR A 1 94 ? -13.932 11.976 3.217 1.00 93.81 94 THR A C 1
ATOM 730 O O . THR A 1 94 ? -14.272 11.129 4.049 1.00 93.81 94 THR A O 1
ATOM 733 N N . PRO A 1 95 ? -13.539 11.619 1.979 1.00 91.81 95 PRO A N 1
ATOM 734 C CA . PRO A 1 95 ? -13.537 10.228 1.547 1.00 91.81 95 PRO A CA 1
ATOM 735 C C . PRO A 1 95 ? -12.605 9.371 2.406 1.00 91.81 95 PRO A C 1
ATOM 737 O O . PRO A 1 95 ? -11.521 9.806 2.790 1.00 91.81 95 PRO A O 1
ATOM 740 N N . ARG A 1 96 ? -12.999 8.120 2.672 1.00 90.00 96 ARG A N 1
ATOM 741 C CA . ARG A 1 96 ? -12.148 7.160 3.404 1.00 90.00 96 ARG A CA 1
ATOM 742 C C . ARG A 1 96 ? -10.894 6.758 2.631 1.00 90.00 96 ARG A C 1
ATOM 744 O O . ARG A 1 96 ? -9.897 6.378 3.232 1.00 90.00 96 ARG A O 1
ATOM 751 N N . THR A 1 97 ? -10.955 6.818 1.307 1.00 88.75 97 THR A N 1
ATOM 752 C CA . THR A 1 97 ? -9.838 6.524 0.413 1.00 88.75 97 THR A CA 1
ATOM 753 C C . THR A 1 97 ? -9.752 7.607 -0.648 1.00 88.75 97 THR A C 1
ATOM 755 O O . THR A 1 97 ? -10.768 8.069 -1.166 1.00 88.75 97 THR A O 1
ATOM 758 N N . VAL A 1 98 ? -8.526 7.992 -0.991 1.00 87.25 98 VAL A N 1
ATOM 759 C CA . VAL A 1 98 ? -8.245 8.900 -2.110 1.00 87.25 98 VAL A CA 1
ATOM 760 C C . VAL A 1 98 ? -8.523 8.249 -3.466 1.00 87.25 98 VAL A C 1
ATOM 762 O O . VAL A 1 98 ? -8.632 8.946 -4.468 1.00 87.25 98 VAL A O 1
ATOM 765 N N . ASN A 1 99 ? -8.653 6.919 -3.502 1.00 85.88 99 ASN A N 1
ATOM 766 C CA . ASN A 1 99 ? -8.896 6.164 -4.719 1.00 85.88 99 ASN A CA 1
ATOM 767 C C . ASN A 1 99 ? -10.046 5.155 -4.532 1.00 85.88 99 ASN A C 1
ATOM 769 O O . ASN A 1 99 ? -9.803 3.966 -4.310 1.00 85.88 99 ASN A O 1
ATOM 773 N N . PRO A 1 100 ? -11.310 5.616 -4.582 1.00 82.38 100 PRO A N 1
ATOM 774 C CA . PRO A 1 100 ? -12.476 4.766 -4.340 1.00 82.38 100 PRO A CA 1
ATOM 775 C C . PRO A 1 100 ? -12.721 3.740 -5.450 1.00 82.38 100 PRO A C 1
ATOM 777 O O . PRO A 1 100 ? -13.395 2.747 -5.207 1.00 82.38 100 PRO A O 1
ATOM 780 N N . GLN A 1 101 ? -12.180 3.969 -6.649 1.00 84.19 101 GLN A N 1
ATOM 781 C CA . GLN A 1 101 ? -12.313 3.059 -7.791 1.00 84.19 101 GLN A CA 1
ATOM 782 C C . GLN A 1 101 ? -11.194 2.005 -7.847 1.00 84.19 101 GLN A C 1
ATOM 784 O O . GLN A 1 101 ? -11.183 1.175 -8.749 1.00 84.19 101 GLN A O 1
ATOM 789 N N . GLY A 1 102 ? -10.270 2.011 -6.878 1.00 82.12 102 GLY A N 1
ATOM 790 C CA . GLY A 1 102 ? -9.130 1.097 -6.850 1.00 82.12 102 GLY A CA 1
ATOM 791 C C . GLY A 1 102 ? -8.011 1.500 -7.812 1.00 82.12 102 GLY A C 1
ATOM 792 O O . GLY A 1 102 ? -8.100 2.494 -8.534 1.00 82.12 102 GLY A O 1
ATOM 793 N N . SER A 1 103 ? -6.895 0.765 -7.778 1.00 81.44 103 SER A N 1
ATOM 794 C CA . SER A 1 103 ? -5.782 1.024 -8.701 1.00 81.44 103 SER A CA 1
ATOM 795 C C . SER A 1 103 ? -6.277 0.982 -10.152 1.00 81.44 103 SER A C 1
ATOM 797 O O . SER A 1 103 ? -7.085 0.112 -10.475 1.00 81.44 103 SER A O 1
ATOM 799 N N . PRO A 1 104 ? -5.786 1.868 -11.039 1.00 86.75 104 PRO A N 1
ATOM 800 C CA . PRO A 1 104 ? -6.051 1.739 -12.464 1.00 86.75 104 PRO A CA 1
ATOM 801 C C . PRO A 1 104 ? -5.622 0.358 -12.959 1.00 86.75 104 PRO A C 1
ATOM 803 O O . PRO A 1 104 ? -4.562 -0.128 -12.548 1.00 86.75 104 PRO A O 1
ATOM 806 N N . ASP A 1 105 ? -6.425 -0.239 -13.842 1.00 91.38 105 ASP A N 1
ATOM 807 C CA . ASP A 1 105 ? -6.062 -1.504 -14.468 1.00 91.38 105 ASP A CA 1
ATOM 808 C C . ASP A 1 105 ? -5.057 -1.269 -15.597 1.00 91.38 105 ASP A C 1
ATOM 810 O O . ASP A 1 105 ? -5.367 -0.644 -16.612 1.00 91.38 105 ASP A O 1
ATOM 814 N N . TYR A 1 106 ? -3.822 -1.724 -15.391 1.00 93.94 106 TYR A N 1
ATOM 815 C CA . TYR A 1 106 ? -2.740 -1.566 -16.360 1.00 93.94 106 TYR A CA 1
ATOM 816 C C . TYR A 1 106 ? -2.571 -2.823 -17.205 1.00 93.94 106 TYR A C 1
ATOM 818 O O . TYR A 1 106 ? -2.572 -3.946 -16.698 1.00 93.94 106 TYR A O 1
ATOM 826 N N . GLU A 1 107 ? -2.348 -2.639 -18.502 1.00 96.12 107 GLU A N 1
ATOM 827 C CA . GLU A 1 107 ? -2.021 -3.742 -19.403 1.00 96.12 107 GLU A CA 1
ATOM 828 C C . GLU A 1 107 ? -0.574 -4.200 -19.218 1.00 96.12 107 GLU A C 1
ATOM 830 O O . GLU A 1 107 ? 0.333 -3.386 -19.000 1.00 96.12 107 GLU A O 1
ATOM 835 N N . VAL A 1 108 ? -0.331 -5.506 -19.344 1.00 97.12 108 VAL A N 1
ATOM 836 C CA . VAL A 1 108 ? 1.037 -6.041 -19.367 1.00 97.12 108 VAL A CA 1
ATOM 837 C C . VAL A 1 108 ? 1.787 -5.419 -20.549 1.00 97.12 108 VAL A C 1
ATOM 839 O O . VAL A 1 108 ? 1.280 -5.358 -21.665 1.00 97.12 108 VAL A O 1
ATOM 842 N N . GLY A 1 109 ? 3.000 -4.931 -20.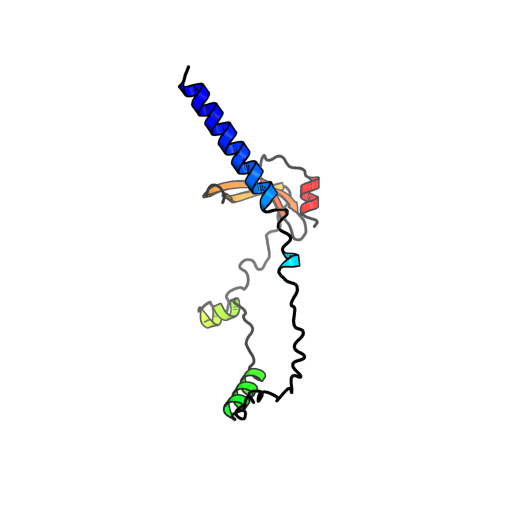298 1.00 97.31 109 GLY A N 1
ATOM 843 C CA . GLY A 1 109 ? 3.787 -4.142 -21.246 1.00 97.31 109 GLY A CA 1
ATOM 844 C C . GLY A 1 109 ? 3.660 -2.627 -21.064 1.00 97.31 109 GLY A C 1
ATOM 845 O O . GLY A 1 109 ? 4.441 -1.890 -21.663 1.00 97.31 109 GLY A O 1
ATOM 846 N N . THR A 1 110 ? 2.749 -2.145 -20.210 1.00 98.06 110 THR A N 1
ATOM 847 C CA . THR A 1 110 ? 2.666 -0.717 -19.867 1.00 98.06 110 THR A CA 1
ATOM 848 C C . THR A 1 110 ? 3.993 -0.231 -19.290 1.00 98.06 110 THR A C 1
ATOM 850 O O . THR A 1 110 ? 4.559 -0.883 -18.415 1.00 98.06 110 THR A O 1
ATOM 853 N N . ARG A 1 111 ? 4.464 0.934 -19.746 1.00 97.69 111 ARG A N 1
ATOM 854 C CA . ARG A 1 111 ? 5.671 1.615 -19.255 1.00 97.69 111 ARG A CA 1
ATOM 855 C C . ARG A 1 111 ? 5.288 2.806 -18.380 1.00 97.69 111 ARG A C 1
ATOM 857 O O . ARG A 1 111 ? 4.436 3.600 -18.778 1.00 97.69 111 ARG A O 1
ATOM 864 N N . ARG A 1 112 ? 5.924 2.965 -17.216 1.00 97.56 112 ARG A N 1
ATOM 865 C CA . AR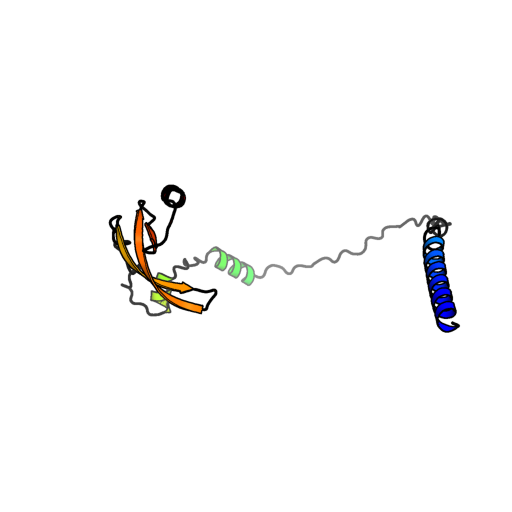G A 1 112 ? 5.689 4.093 -16.295 1.00 97.56 112 ARG A CA 1
ATOM 866 C C . ARG A 1 112 ? 6.977 4.583 -15.645 1.00 97.56 112 ARG A C 1
ATOM 868 O O . ARG A 1 112 ? 7.929 3.822 -15.511 1.00 97.56 112 ARG A O 1
ATOM 875 N N . LEU A 1 113 ? 6.971 5.854 -15.253 1.00 98.00 113 LEU A N 1
ATOM 876 C CA . LEU A 1 113 ? 8.007 6.469 -14.429 1.00 98.00 113 LEU A CA 1
ATOM 877 C C . LEU A 1 113 ? 7.728 6.169 -12.952 1.00 98.00 113 LEU A C 1
ATOM 879 O O . LEU A 1 113 ? 6.588 6.314 -12.505 1.00 98.00 113 LEU A O 1
ATOM 883 N N . PHE A 1 114 ? 8.761 5.779 -12.217 1.00 97.44 114 PHE A N 1
ATOM 884 C CA . PHE A 1 114 ? 8.746 5.579 -10.774 1.00 97.44 114 PHE A CA 1
ATOM 885 C C . PHE A 1 114 ? 9.807 6.468 -10.134 1.00 97.44 114 PHE A C 1
ATOM 887 O O . PHE A 1 114 ? 10.932 6.530 -10.621 1.00 97.44 114 PHE A O 1
ATOM 894 N N . HIS A 1 115 ? 9.442 7.111 -9.028 1.00 97.44 115 HIS A N 1
ATOM 895 C CA . HIS A 1 115 ? 10.363 7.860 -8.180 1.00 97.44 115 HIS A CA 1
ATOM 896 C C . HIS A 1 115 ? 10.924 6.901 -7.129 1.00 97.44 115 HIS A C 1
ATOM 898 O O . HIS A 1 115 ? 10.171 6.378 -6.303 1.00 97.44 115 HIS A O 1
ATOM 904 N N . VAL A 1 116 ? 12.222 6.627 -7.192 1.00 96.62 116 VAL A N 1
ATOM 905 C CA . VAL A 1 116 ? 12.913 5.638 -6.361 1.00 96.62 116 VAL A CA 1
ATOM 906 C C . VAL A 1 116 ? 13.779 6.359 -5.335 1.00 96.62 116 VAL A C 1
ATOM 908 O O . VAL A 1 116 ? 14.370 7.400 -5.614 1.00 96.62 116 VAL A O 1
ATOM 911 N N . SER A 1 117 ? 13.847 5.794 -4.133 1.00 97.31 117 SER A N 1
ATOM 912 C CA . SER A 1 117 ? 14.751 6.236 -3.076 1.00 97.31 117 SER A CA 1
ATOM 913 C C . SER A 1 117 ? 15.655 5.076 -2.685 1.00 97.31 117 SER A C 1
ATOM 915 O O . SER A 1 117 ? 15.168 3.990 -2.366 1.00 97.31 117 SER A O 1
ATOM 917 N N . ASN A 1 118 ? 16.965 5.305 -2.740 1.00 95.38 118 ASN A N 1
ATOM 918 C CA . ASN A 1 118 ? 17.968 4.377 -2.243 1.00 95.38 118 ASN A CA 1
ATOM 919 C C . ASN A 1 118 ? 18.348 4.780 -0.817 1.00 95.38 118 ASN A C 1
ATOM 921 O O . ASN A 1 118 ? 18.992 5.802 -0.608 1.00 95.38 118 ASN A O 1
ATOM 925 N N . VAL A 1 119 ? 17.954 3.963 0.156 1.00 96.50 119 VAL A N 1
ATOM 926 C CA . VAL A 1 119 ? 18.196 4.228 1.582 1.00 96.50 119 VAL A CA 1
ATOM 927 C C . VAL A 1 119 ? 19.632 3.938 2.024 1.00 96.50 119 VAL A C 1
ATOM 929 O O . VAL A 1 119 ? 20.038 4.418 3.077 1.00 96.50 119 VAL A O 1
ATOM 932 N N . ASP A 1 120 ? 20.404 3.186 1.233 1.00 97.31 120 ASP A N 1
ATOM 933 C CA . ASP A 1 120 ? 21.815 2.913 1.522 1.00 97.31 120 ASP A CA 1
ATOM 934 C C . ASP A 1 120 ? 22.703 4.104 1.129 1.00 97.31 120 ASP A C 1
ATOM 936 O O . ASP A 1 120 ? 23.708 4.371 1.788 1.00 97.31 120 ASP A O 1
ATOM 940 N N . THR A 1 121 ? 22.339 4.821 0.057 1.00 96.75 121 THR A N 1
ATOM 941 C CA . THR A 1 121 ? 23.082 5.991 -0.451 1.00 96.75 121 THR A CA 1
ATOM 942 C C . THR A 1 121 ? 22.414 7.336 -0.159 1.00 96.75 121 THR A C 1
ATOM 944 O O . THR A 1 121 ? 23.037 8.367 -0.393 1.00 96.75 121 THR A O 1
ATOM 947 N N . ASP A 1 122 ? 21.188 7.336 0.373 1.00 95.94 122 ASP A N 1
ATOM 948 C CA . ASP A 1 122 ? 20.333 8.521 0.571 1.00 95.94 122 ASP A CA 1
ATOM 949 C C . ASP A 1 122 ? 20.080 9.314 -0.729 1.00 95.94 122 ASP A C 1
ATOM 951 O O . ASP A 1 122 ? 19.977 10.540 -0.751 1.00 95.94 122 ASP A O 1
ATOM 955 N N . GLU A 1 123 ? 19.998 8.599 -1.854 1.00 97.19 123 GLU A N 1
ATOM 956 C CA . GLU A 1 123 ? 19.774 9.184 -3.176 1.00 97.19 123 GLU A CA 1
ATOM 957 C C . GLU A 1 123 ? 18.327 9.008 -3.641 1.00 97.19 123 GLU A C 1
ATOM 959 O O . GLU A 1 123 ? 17.663 8.003 -3.362 1.00 97.19 123 GLU A O 1
ATOM 964 N N . GLN A 1 124 ? 17.854 9.978 -4.423 1.00 97.38 124 GLN A N 1
ATOM 965 C CA . GLN A 1 124 ? 16.552 9.951 -5.083 1.00 97.38 124 GLN A CA 1
ATOM 966 C C . GLN A 1 124 ? 16.712 10.142 -6.583 1.00 97.38 124 GLN A C 1
ATOM 968 O O . GLN A 1 124 ? 17.369 11.076 -7.042 1.00 97.38 124 GLN A O 1
ATOM 973 N N . PHE A 1 125 ? 16.110 9.237 -7.345 1.00 96.25 125 PHE A N 1
ATOM 974 C CA . PHE A 1 125 ? 16.203 9.216 -8.797 1.00 96.25 125 PHE A CA 1
ATOM 975 C C . PHE A 1 125 ? 14.962 8.578 -9.411 1.00 96.25 125 PHE A C 1
ATOM 977 O O . PHE A 1 125 ? 14.188 7.893 -8.742 1.00 96.25 125 PHE A O 1
ATOM 984 N N . ASP A 1 126 ? 14.794 8.793 -10.709 1.00 97.75 126 ASP A N 1
ATOM 985 C CA . ASP A 1 126 ? 13.662 8.264 -11.450 1.00 97.75 126 ASP A CA 1
ATOM 986 C C . ASP A 1 126 ? 14.080 7.073 -12.306 1.00 97.75 126 ASP A C 1
ATOM 988 O O . ASP A 1 126 ? 15.119 7.100 -12.970 1.00 97.75 126 ASP A O 1
ATOM 992 N N . VAL A 1 127 ? 13.227 6.052 -12.348 1.00 97.44 127 VAL A N 1
ATOM 993 C CA . VAL A 1 127 ? 13.392 4.899 -13.238 1.00 97.44 127 VAL A CA 1
ATOM 994 C C . VAL A 1 127 ? 12.151 4.701 -14.087 1.00 97.44 127 VAL A C 1
ATOM 996 O O . VAL A 1 127 ? 11.021 4.922 -13.646 1.00 97.44 127 VAL A O 1
ATOM 999 N N . TYR A 1 128 ? 12.346 4.238 -15.316 1.00 98.38 128 TYR A N 1
ATOM 1000 C CA . TYR A 1 128 ? 11.248 3.691 -16.098 1.00 98.38 128 TYR A CA 1
ATOM 1001 C C . TYR A 1 128 ? 11.123 2.200 -15.816 1.00 98.38 128 TYR A C 1
ATOM 1003 O O . TYR A 1 128 ? 12.109 1.474 -15.867 1.00 98.38 128 TYR A O 1
ATOM 1011 N N . ALA A 1 129 ? 9.905 1.734 -15.560 1.00 98.06 129 ALA A N 1
ATOM 1012 C CA . ALA A 1 129 ? 9.605 0.321 -15.384 1.00 98.06 129 ALA A CA 1
ATOM 1013 C C . ALA A 1 129 ? 8.463 -0.113 -16.302 1.00 98.06 129 ALA A C 1
ATOM 1015 O O . ALA A 1 129 ? 7.576 0.671 -16.650 1.00 98.06 129 ALA A O 1
ATOM 1016 N N . ILE A 1 130 ? 8.493 -1.383 -16.690 1.00 98.12 130 ILE A N 1
ATOM 1017 C CA . ILE A 1 130 ? 7.502 -2.025 -17.546 1.00 98.12 130 ILE A CA 1
ATOM 1018 C C . ILE A 1 130 ? 6.768 -3.084 -16.727 1.00 98.12 130 ILE A C 1
ATOM 1020 O O . ILE A 1 130 ? 7.404 -3.905 -16.065 1.00 98.12 130 ILE A O 1
ATOM 1024 N N . LEU A 1 131 ? 5.438 -3.106 -16.794 1.00 97.56 131 LEU A N 1
ATOM 1025 C CA . LEU A 1 131 ? 4.631 -4.155 -16.173 1.00 97.56 131 LEU A CA 1
ATOM 1026 C C . LEU A 1 131 ? 4.874 -5.483 -16.899 1.00 97.56 131 LEU A C 1
ATOM 1028 O O . LEU A 1 131 ? 4.553 -5.603 -18.081 1.00 97.56 131 LEU A O 1
ATOM 1032 N N . LYS A 1 132 ? 5.451 -6.480 -16.223 1.00 97.62 132 LYS A N 1
ATOM 1033 C CA . LYS A 1 132 ? 5.806 -7.779 -16.832 1.00 97.62 132 LYS A CA 1
ATOM 1034 C C . LYS A 1 132 ? 4.830 -8.898 -16.504 1.00 97.62 132 LYS A C 1
ATOM 1036 O O . LYS A 1 132 ? 4.752 -9.866 -17.260 1.00 97.62 132 LYS A O 1
ATOM 1041 N N . TYR A 1 133 ? 4.109 -8.777 -15.395 1.00 97.44 133 TYR A N 1
ATOM 1042 C CA . TYR A 1 133 ? 3.110 -9.746 -14.963 1.00 97.44 133 TYR A CA 1
ATOM 1043 C C . TYR A 1 133 ? 2.108 -9.084 -14.011 1.00 97.44 133 TYR A C 1
ATOM 1045 O O . TYR A 1 133 ? 2.473 -8.152 -13.290 1.00 97.44 133 TYR A O 1
ATOM 1053 N N . LYS A 1 134 ? 0.855 -9.545 -14.023 1.00 95.69 134 LYS A N 1
ATOM 1054 C CA . LYS A 1 134 ? -0.186 -9.104 -13.092 1.00 95.69 134 LYS A CA 1
ATOM 1055 C C . LYS A 1 134 ? -1.090 -10.259 -12.677 1.00 95.69 134 LYS A C 1
ATOM 1057 O O . LYS A 1 134 ? -1.349 -11.141 -13.492 1.00 95.69 134 LYS A O 1
ATOM 1062 N N . THR A 1 135 ? -1.589 -10.188 -11.451 1.00 94.19 135 THR A N 1
ATOM 1063 C CA . THR A 1 135 ? -2.711 -10.982 -10.931 1.00 94.19 135 THR A CA 1
ATOM 1064 C C . THR A 1 135 ? -3.863 -10.038 -10.571 1.00 94.19 135 THR A C 1
ATOM 1066 O O . THR A 1 135 ? -3.761 -8.826 -10.781 1.00 94.19 135 THR A O 1
ATOM 1069 N N . ASP A 1 136 ? -4.940 -10.563 -9.988 1.00 90.88 136 ASP A N 1
ATOM 1070 C CA . ASP A 1 136 ? -6.072 -9.751 -9.519 1.00 90.88 136 ASP A CA 1
ATOM 1071 C C . ASP A 1 136 ? -5.682 -8.751 -8.410 1.00 90.88 136 ASP A C 1
ATOM 1073 O O . ASP A 1 136 ? -6.397 -7.777 -8.165 1.00 90.88 136 ASP A O 1
ATOM 1077 N N . HIS A 1 137 ? -4.555 -8.977 -7.723 1.00 90.75 137 HIS A N 1
ATOM 1078 C CA . HIS A 1 137 ? -4.140 -8.184 -6.559 1.00 90.75 137 HIS A CA 1
ATOM 1079 C C . HIS A 1 137 ? -2.699 -7.658 -6.625 1.00 90.75 137 HIS A C 1
ATOM 1081 O O . HIS A 1 137 ? -2.322 -6.835 -5.789 1.00 90.75 137 HIS A O 1
ATOM 1087 N N . VAL A 1 138 ? -1.886 -8.097 -7.594 1.00 94.25 138 VAL A N 1
ATOM 1088 C CA . VAL A 1 138 ? -0.448 -7.788 -7.648 1.00 94.25 138 VAL A CA 1
ATOM 1089 C C . VAL A 1 138 ? -0.022 -7.335 -9.041 1.00 94.25 138 VAL A C 1
ATOM 1091 O O . VAL A 1 138 ? -0.349 -7.968 -10.043 1.00 94.25 138 VAL A O 1
ATOM 1094 N N . TYR A 1 139 ? 0.788 -6.273 -9.098 1.00 95.88 139 TYR A N 1
ATOM 1095 C CA . TYR A 1 139 ? 1.476 -5.815 -10.307 1.00 95.88 139 TYR A CA 1
ATOM 1096 C C . TYR A 1 139 ? 2.990 -5.953 -10.171 1.00 95.88 139 TYR A C 1
ATOM 1098 O O . TYR A 1 139 ? 3.606 -5.317 -9.318 1.00 95.88 139 TYR A O 1
ATOM 1106 N N . MET A 1 140 ? 3.595 -6.728 -11.072 1.00 96.94 140 MET A N 1
ATOM 1107 C CA . MET A 1 140 ? 5.038 -6.961 -11.113 1.00 96.94 140 MET A CA 1
ATOM 1108 C C . MET A 1 140 ? 5.694 -6.056 -12.154 1.00 96.94 140 MET A C 1
ATOM 1110 O O . MET A 1 140 ? 5.780 -6.385 -13.344 1.00 96.94 140 MET A O 1
ATOM 1114 N N . TRP A 1 141 ? 6.149 -4.894 -11.697 1.00 97.44 141 TRP A N 1
ATOM 1115 C CA . TRP A 1 141 ? 6.912 -3.942 -12.499 1.00 97.44 141 TRP A CA 1
ATOM 1116 C C . TRP A 1 141 ? 8.393 -4.311 -12.492 1.00 97.44 141 TRP A C 1
ATOM 1118 O O . TRP A 1 141 ? 8.951 -4.633 -11.447 1.00 97.44 141 TRP A O 1
ATOM 1128 N N . VAL A 1 142 ? 9.034 -4.242 -13.656 1.00 97.69 142 VAL A N 1
ATOM 1129 C CA . VAL A 1 142 ? 10.479 -4.456 -13.790 1.00 97.69 142 VAL A CA 1
ATOM 1130 C C . VAL A 1 142 ? 11.097 -3.248 -14.470 1.00 97.69 142 VAL A C 1
ATOM 1132 O O . VAL A 1 142 ? 10.595 -2.806 -15.504 1.00 97.69 142 VAL A O 1
ATOM 1135 N N . GLU A 1 143 ? 12.180 -2.730 -13.897 1.00 97.56 143 GLU A N 1
ATOM 1136 C CA . GLU A 1 143 ? 12.955 -1.635 -14.477 1.00 97.56 143 GLU A CA 1
ATOM 1137 C C . GLU A 1 143 ? 13.356 -1.938 -15.932 1.00 97.56 143 GLU A C 1
ATOM 1139 O O . GLU A 1 143 ? 13.745 -3.051 -16.302 1.00 97.56 143 GLU A O 1
ATOM 1144 N N . GLU A 1 144 ? 13.211 -0.931 -16.786 1.00 97.44 144 GLU A N 1
ATOM 1145 C CA . GLU A 1 144 ? 13.523 -1.003 -18.203 1.00 97.44 144 GLU A CA 1
ATOM 1146 C C . GLU A 1 144 ? 15.021 -1.276 -18.412 1.00 97.44 144 GLU A C 1
ATOM 1148 O O . GLU A 1 144 ? 15.877 -0.524 -17.966 1.00 97.44 144 GLU A O 1
ATOM 1153 N N . GLY A 1 145 ? 15.346 -2.364 -19.117 1.00 94.81 145 GLY A N 1
ATOM 1154 C CA . GLY A 1 145 ? 16.731 -2.747 -19.422 1.00 94.81 145 GLY A CA 1
ATOM 1155 C C . GLY A 1 145 ? 17.366 -3.739 -18.442 1.00 94.81 145 GLY A C 1
ATOM 1156 O O . GLY A 1 145 ? 18.436 -4.275 -18.740 1.00 94.81 145 GLY A O 1
ATOM 1157 N N . VAL A 1 146 ? 16.702 -4.066 -17.329 1.00 95.88 146 VAL A N 1
ATOM 1158 C CA . VAL A 1 146 ? 17.190 -5.071 -16.374 1.00 95.88 146 VAL A CA 1
ATOM 1159 C C . VAL A 1 146 ? 16.879 -6.491 -16.858 1.00 95.88 146 VAL A C 1
ATOM 1161 O O . VAL A 1 146 ? 15.796 -6.783 -17.371 1.00 95.88 146 VAL A O 1
ATOM 1164 N N . ARG A 1 147 ? 17.845 -7.404 -16.694 1.00 96.19 147 ARG A N 1
ATOM 1165 C CA . ARG A 1 147 ? 17.647 -8.841 -16.937 1.00 96.19 147 ARG A CA 1
ATOM 1166 C C . ARG A 1 147 ? 17.044 -9.501 -15.705 1.00 96.19 147 ARG A C 1
ATOM 1168 O O . ARG A 1 147 ? 17.527 -9.296 -14.598 1.00 96.19 147 ARG A O 1
ATOM 1175 N N . PHE A 1 148 ? 16.040 -10.340 -15.917 1.00 96.12 148 PHE A N 1
ATOM 1176 C CA . PHE A 1 148 ? 15.341 -11.059 -14.858 1.00 96.12 148 PHE A CA 1
ATOM 1177 C C . PHE A 1 148 ? 14.832 -12.411 -15.377 1.00 96.12 148 PHE A C 1
ATOM 1179 O O . PHE A 1 148 ? 14.794 -12.648 -16.585 1.00 96.12 148 PHE A O 1
ATOM 1186 N N . ASP A 1 149 ? 14.455 -13.293 -14.455 1.00 97.69 149 ASP A N 1
ATOM 1187 C CA . ASP A 1 149 ? 13.858 -14.598 -14.743 1.00 97.69 149 ASP A CA 1
ATOM 1188 C C . ASP A 1 149 ? 12.327 -14.477 -14.676 1.00 97.69 149 ASP A C 1
ATOM 1190 O O . ASP A 1 149 ? 11.764 -14.139 -13.631 1.00 97.69 149 ASP A O 1
ATOM 1194 N N . GLN A 1 150 ? 11.659 -14.719 -15.806 1.00 96.38 150 GLN A N 1
ATOM 1195 C CA . GLN A 1 150 ? 10.208 -14.571 -15.923 1.00 96.38 150 GLN A CA 1
ATOM 1196 C C . GLN A 1 150 ? 9.449 -15.576 -15.048 1.00 96.38 150 GLN A C 1
ATOM 1198 O O . GLN A 1 150 ? 8.400 -15.227 -14.505 1.00 96.38 150 GLN A O 1
ATOM 1203 N N . ASP A 1 151 ? 9.948 -16.801 -14.902 1.00 97.56 151 ASP A N 1
ATOM 1204 C CA . ASP A 1 151 ? 9.245 -17.854 -14.168 1.00 97.56 151 ASP A CA 1
ATOM 1205 C C . ASP A 1 151 ? 9.338 -17.604 -12.664 1.00 97.56 151 ASP A C 1
ATOM 1207 O O . ASP A 1 151 ? 8.343 -17.721 -11.949 1.00 97.56 151 ASP A O 1
ATOM 1211 N N . ARG A 1 152 ? 10.499 -17.137 -12.191 1.00 97.31 152 ARG A N 1
ATOM 1212 C CA . ARG A 1 152 ? 10.654 -16.687 -10.799 1.00 97.31 152 ARG A CA 1
ATOM 1213 C C . ARG A 1 152 ? 9.794 -15.469 -10.477 1.00 97.31 152 ARG A C 1
ATOM 1215 O O . ARG A 1 152 ? 9.244 -15.399 -9.382 1.00 97.31 152 ARG A O 1
ATOM 1222 N N . LEU A 1 153 ? 9.665 -14.525 -11.413 1.00 96.81 153 LEU A N 1
ATOM 1223 C CA . LEU A 1 153 ? 8.821 -13.343 -11.222 1.00 96.81 153 LEU A CA 1
ATOM 1224 C C . LEU A 1 153 ? 7.347 -13.732 -11.042 1.00 96.81 153 LEU A C 1
ATOM 1226 O O . LEU A 1 153 ? 6.685 -13.206 -10.152 1.00 96.81 153 LEU A O 1
ATOM 1230 N N . LYS A 1 154 ? 6.848 -14.662 -11.864 1.00 97.19 154 LYS A N 1
ATOM 1231 C CA . LYS A 1 154 ? 5.477 -15.180 -11.750 1.00 97.19 154 LYS A CA 1
ATOM 1232 C C . LYS A 1 154 ? 5.268 -15.922 -10.435 1.00 97.19 154 LYS A C 1
ATOM 1234 O O . LYS A 1 154 ? 4.352 -15.587 -9.698 1.00 97.19 154 LYS A O 1
ATOM 1239 N N . ALA A 1 155 ? 6.178 -16.836 -10.092 1.00 96.88 155 ALA A N 1
ATOM 1240 C CA . ALA A 1 155 ? 6.100 -17.596 -8.847 1.00 96.88 155 ALA A CA 1
ATOM 1241 C C . ALA A 1 155 ? 6.050 -16.700 -7.596 1.00 96.88 155 ALA A C 1
ATOM 1243 O O . ALA A 1 155 ? 5.398 -17.059 -6.625 1.00 96.88 155 ALA A O 1
ATOM 1244 N N . ALA A 1 156 ? 6.712 -15.537 -7.615 1.00 95.50 156 ALA A N 1
ATOM 1245 C CA . ALA A 1 156 ? 6.654 -14.568 -6.520 1.00 95.50 156 ALA A CA 1
ATOM 1246 C C . ALA A 1 156 ? 5.317 -13.807 -6.437 1.00 95.50 156 ALA A C 1
ATOM 1248 O O . ALA A 1 156 ? 4.940 -13.358 -5.359 1.00 95.50 156 ALA A O 1
ATOM 1249 N N . ALA A 1 157 ? 4.627 -13.629 -7.563 1.00 94.94 157 ALA A N 1
ATOM 1250 C CA . ALA A 1 157 ? 3.352 -12.919 -7.628 1.00 94.94 157 ALA A CA 1
ATOM 1251 C C . ALA A 1 157 ? 2.144 -13.809 -7.309 1.00 94.94 157 ALA A C 1
ATOM 1253 O O . ALA A 1 157 ? 1.116 -13.295 -6.878 1.00 94.94 157 ALA A O 1
ATOM 1254 N N . ASP A 1 158 ? 2.281 -15.117 -7.526 1.00 95.38 158 ASP A N 1
ATOM 1255 C CA . ASP A 1 158 ? 1.232 -16.121 -7.322 1.00 95.38 158 ASP A CA 1
ATOM 1256 C C . ASP A 1 158 ? 1.265 -16.755 -5.905 1.00 95.38 158 ASP A C 1
ATOM 1258 O O . ASP A 1 158 ? 0.689 -17.826 -5.706 1.00 95.38 158 ASP A O 1
ATOM 1262 N N . LEU A 1 159 ? 1.977 -16.140 -4.944 1.00 84.19 159 LEU A N 1
ATOM 1263 C CA . LEU A 1 159 ? 2.097 -16.611 -3.551 1.00 84.19 159 LEU A CA 1
ATOM 1264 C C . LEU A 1 159 ? 0.789 -16.522 -2.750 1.00 84.19 159 LEU A C 1
ATOM 1266 O O . LEU A 1 159 ? 0.035 -15.540 -2.931 1.00 84.19 159 LEU A O 1
#

Radius of gyration: 41.1 Å; chains: 1; bounding box: 99×53×89 Å

Foldseek 3Di:
DVVVVVVVVVVVVVVVVVVVVVVVVVPPPVVVVPPDPDDDPPPPPCPDDPDPDPDDDPDDPVNVVVVVCVVPDDDDDPPVVVCCVVPVVDPPPPDPDPCPPDDDDDDQQDKDKDWDADPVVRDIDIFIWGFHDDDPPDTQTDTPPDDDDSVVSVVVRVD

Sequence (159 aa):
MKASAFLTALAILFLTLACCCCTWLTNFDWERFVEPLVTVVVEETTTPEPTPVVTREPVSDTATETETLLETTVVPVRDLHELAIRLRGLHADTPRTVNPQGSPDYEVGTRRLFHVSNVDTDEQFDVYAILKYKTDHVYMWVEEGVRFDQDRLKAAADL